Protein AF-A0A832TJI3-F1 (afdb_monomer_lite)

Foldseek 3Di:
DVVVVVQCPQQWAPKDKDFPDWDDDDQKIKTKIKIWTFGCCDHPNRGGPRFIDIKIKMKMFGHDPNDGPDIDMDIPVVRRCCSSPVDPDPPPDPPD

pLDDT: mean 90.34, std 12.17, range [42.09, 98.56]

Secondary structure (DSSP, 8-state):
-HHHHHHHHHHEEEEEEEEEEEEEETTEEEEEEEEEEEE-S-BTTBPP---EEEEEEEEEEEEETTEEEEEEEEE-HHHHHHHHTSSPPTT-----

Radius of gyration: 15.81 Å; chains: 1; bounding box: 36×29×44 Å

Structure (mmCIF, N/CA/C/O backbone):
data_AF-A0A832TJI3-F1
#
_entry.id   AF-A0A832TJI3-F1
#
loop_
_atom_site.group_PDB
_atom_site.id
_atom_site.type_symbol
_atom_site.label_atom_id
_atom_site.label_alt_id
_atom_site.label_comp_id
_atom_site.label_asym_id
_atom_site.label_entity_id
_atom_site.label_seq_id
_atom_site.pdbx_PDB_ins_code
_atom_site.Cartn_x
_atom_site.Cartn_y
_atom_site.Cartn_z
_atom_site.occupancy
_atom_site.B_iso_or_equiv
_atom_site.auth_seq_id
_atom_site.auth_comp_id
_atom_site.auth_asym_id
_atom_site.auth_atom_id
_atom_site.pdbx_PDB_model_num
ATOM 1 N N . MET A 1 1 ? -12.348 -5.349 -1.305 1.00 67.31 1 MET A N 1
ATOM 2 C CA . MET A 1 1 ? -11.136 -5.459 -0.457 1.00 67.31 1 MET A CA 1
ATOM 3 C C . MET A 1 1 ? -10.350 -6.749 -0.696 1.00 67.31 1 MET A C 1
ATOM 5 O O . MET A 1 1 ? -9.197 -6.651 -1.085 1.00 67.31 1 MET A O 1
ATOM 9 N N . LYS A 1 2 ? -10.936 -7.952 -0.541 1.00 73.50 2 LYS A N 1
ATOM 10 C CA . LYS A 1 2 ? -10.209 -9.222 -0.785 1.00 73.50 2 LYS A CA 1
ATOM 11 C C . LYS A 1 2 ? -9.569 -9.306 -2.177 1.00 73.50 2 LYS A C 1
ATOM 13 O O . LYS A 1 2 ? -8.404 -9.655 -2.276 1.00 73.50 2 LYS A O 1
ATOM 18 N N . GLU A 1 3 ? -10.300 -8.924 -3.221 1.00 75.06 3 GLU A N 1
ATOM 19 C CA . GLU A 1 3 ? -9.797 -8.944 -4.603 1.00 75.06 3 GLU A CA 1
ATOM 20 C C . GLU A 1 3 ? -8.616 -7.996 -4.827 1.00 75.06 3 GLU A C 1
ATOM 22 O O . GLU A 1 3 ? -7.652 -8.373 -5.483 1.00 75.06 3 GLU A O 1
ATOM 27 N N . VAL A 1 4 ? -8.646 -6.804 -4.222 1.00 74.75 4 VAL A N 1
ATOM 28 C CA . VAL A 1 4 ? -7.543 -5.830 -4.297 1.00 74.75 4 VAL A CA 1
ATOM 29 C C . VAL A 1 4 ? -6.284 -6.404 -3.648 1.00 74.75 4 VAL A C 1
ATOM 31 O O . VAL A 1 4 ? -5.215 -6.377 -4.248 1.00 74.75 4 VAL A O 1
ATOM 34 N N . ILE A 1 5 ? -6.417 -7.005 -2.461 1.00 79.12 5 ILE A N 1
ATOM 35 C CA . ILE A 1 5 ? -5.297 -7.646 -1.756 1.00 79.12 5 ILE A CA 1
ATOM 36 C C . ILE A 1 5 ? -4.739 -8.818 -2.571 1.00 79.12 5 ILE A C 1
ATOM 38 O O . ILE A 1 5 ? -3.523 -8.947 -2.704 1.00 79.12 5 ILE A O 1
ATOM 42 N N . THR A 1 6 ? -5.610 -9.668 -3.121 1.00 83.00 6 THR A N 1
ATOM 43 C CA . THR A 1 6 ? -5.198 -10.805 -3.954 1.00 83.00 6 THR A CA 1
ATOM 44 C C . THR A 1 6 ? -4.473 -10.335 -5.211 1.00 83.00 6 THR A C 1
ATOM 46 O O . THR A 1 6 ? -3.402 -10.854 -5.512 1.00 83.00 6 THR A O 1
ATOM 49 N N . SER A 1 7 ? -5.009 -9.327 -5.902 1.00 82.19 7 SER A N 1
ATOM 50 C CA . SER A 1 7 ? -4.405 -8.757 -7.109 1.00 82.19 7 SER A CA 1
ATOM 51 C C . SER A 1 7 ? -3.028 -8.157 -6.819 1.00 82.19 7 SER A C 1
ATOM 53 O O . SER A 1 7 ? -2.052 -8.520 -7.468 1.00 82.19 7 SER A O 1
ATOM 55 N N . CYS A 1 8 ? -2.899 -7.339 -5.767 1.00 83.56 8 CYS A N 1
ATOM 56 C CA . CYS A 1 8 ? -1.608 -6.766 -5.380 1.00 83.56 8 CYS A CA 1
ATOM 57 C C . CYS A 1 8 ? -0.572 -7.840 -5.015 1.00 83.56 8 CYS A C 1
ATOM 59 O O . CYS A 1 8 ? 0.584 -7.729 -5.412 1.00 83.56 8 CYS A O 1
ATOM 61 N N . ARG A 1 9 ? -0.965 -8.897 -4.292 1.00 85.06 9 ARG A N 1
ATOM 62 C CA . ARG A 1 9 ? -0.048 -9.995 -3.935 1.00 85.06 9 ARG A CA 1
ATOM 63 C C . ARG A 1 9 ? 0.387 -10.831 -5.134 1.00 85.06 9 ARG A C 1
ATOM 65 O O . ARG A 1 9 ? 1.499 -11.342 -5.126 1.00 85.06 9 ARG A O 1
ATOM 72 N N . ALA A 1 10 ? -0.480 -10.992 -6.130 1.00 89.12 10 ALA A N 1
ATOM 73 C CA . ALA A 1 10 ? -0.140 -11.693 -7.363 1.00 89.12 10 ALA A CA 1
ATOM 74 C C . ALA A 1 10 ? 0.766 -10.845 -8.271 1.00 89.12 10 ALA A C 1
ATOM 76 O O . ALA A 1 10 ? 1.660 -11.377 -8.921 1.00 89.12 10 ALA A O 1
ATOM 77 N N . ALA A 1 11 ? 0.549 -9.529 -8.296 1.00 90.81 11 ALA A N 1
ATOM 78 C CA . ALA A 1 11 ? 1.297 -8.598 -9.130 1.00 90.81 11 ALA A CA 1
ATOM 79 C C . ALA A 1 11 ? 2.706 -8.287 -8.601 1.00 90.81 11 ALA A C 1
ATOM 81 O O . ALA A 1 11 ? 3.640 -8.119 -9.393 1.00 90.81 11 ALA A O 1
ATOM 82 N N . PHE A 1 12 ? 2.868 -8.185 -7.278 1.00 93.62 12 PHE A N 1
ATOM 83 C CA . PHE A 1 12 ? 4.095 -7.695 -6.652 1.00 93.62 12 PHE A CA 1
ATOM 84 C C . PHE A 1 12 ? 4.758 -8.755 -5.766 1.00 93.62 12 PHE A C 1
ATOM 86 O O . PHE A 1 12 ? 4.291 -9.060 -4.668 1.00 93.62 12 PHE A O 1
ATOM 93 N N . GLU A 1 13 ? 5.896 -9.277 -6.224 1.00 94.75 13 GLU A N 1
ATOM 94 C CA . GLU A 1 13 ? 6.763 -10.144 -5.425 1.00 94.75 13 GLU A CA 1
ATOM 95 C C . GLU A 1 13 ? 7.540 -9.339 -4.380 1.00 94.75 13 GLU A C 1
ATOM 97 O O . GLU A 1 13 ? 7.803 -8.146 -4.552 1.00 94.75 13 GLU A O 1
ATOM 102 N N . HIS A 1 14 ? 7.928 -10.012 -3.294 1.00 92.81 14 HIS A N 1
ATOM 103 C CA . HIS A 1 14 ? 8.654 -9.412 -2.169 1.00 92.81 14 HIS A CA 1
ATOM 104 C C . HIS A 1 14 ? 7.973 -8.164 -1.589 1.00 92.81 14 HIS A C 1
ATOM 106 O O . HIS A 1 14 ? 8.650 -7.256 -1.112 1.00 92.81 14 HIS A O 1
ATOM 112 N N . LEU A 1 15 ? 6.633 -8.133 -1.618 1.00 92.00 15 LEU A N 1
ATOM 113 C CA . LEU A 1 15 ? 5.862 -7.016 -1.091 1.00 92.00 15 LEU A CA 1
ATOM 114 C C . LEU A 1 15 ? 6.089 -6.874 0.423 1.00 92.00 15 LEU A C 1
ATOM 116 O O . LEU A 1 15 ? 5.641 -7.711 1.210 1.00 92.00 15 LEU A O 1
ATOM 120 N N . ASN A 1 16 ? 6.771 -5.808 0.824 1.00 94.19 16 ASN A N 1
ATOM 121 C CA . ASN A 1 16 ? 6.994 -5.430 2.214 1.00 94.19 16 ASN A CA 1
ATOM 122 C C . ASN A 1 16 ? 6.292 -4.101 2.490 1.00 94.19 16 ASN A C 1
ATOM 124 O O . ASN A 1 16 ? 6.418 -3.172 1.696 1.00 94.19 16 ASN A O 1
ATOM 128 N N . VAL A 1 17 ? 5.546 -4.026 3.591 1.00 95.56 17 VAL A N 1
ATOM 129 C CA . VAL A 1 17 ? 4.811 -2.823 3.991 1.00 95.56 17 VAL A CA 1
ATOM 130 C C . VAL A 1 17 ? 5.352 -2.341 5.327 1.00 95.56 17 VAL A C 1
ATOM 132 O O . VAL A 1 17 ? 5.304 -3.069 6.319 1.00 95.56 17 VAL A O 1
ATOM 135 N N . THR A 1 18 ? 5.817 -1.100 5.346 1.00 97.94 18 THR A N 1
ATOM 136 C CA . THR A 1 18 ? 6.252 -0.382 6.540 1.00 97.94 18 THR A CA 1
ATOM 137 C C . THR A 1 18 ? 5.158 0.588 6.953 1.00 97.94 18 THR A C 1
ATOM 139 O O . THR A 1 18 ? 4.659 1.354 6.127 1.00 97.94 18 THR A O 1
ATOM 142 N N . ILE A 1 19 ? 4.787 0.572 8.234 1.00 98.19 19 ILE A N 1
ATOM 143 C CA . ILE A 1 19 ? 3.958 1.629 8.815 1.00 98.19 19 ILE A CA 1
ATOM 144 C C . ILE A 1 19 ? 4.882 2.772 9.218 1.00 98.19 19 ILE A C 1
ATOM 146 O O . ILE A 1 19 ? 5.730 2.614 10.090 1.00 98.19 19 ILE A O 1
ATOM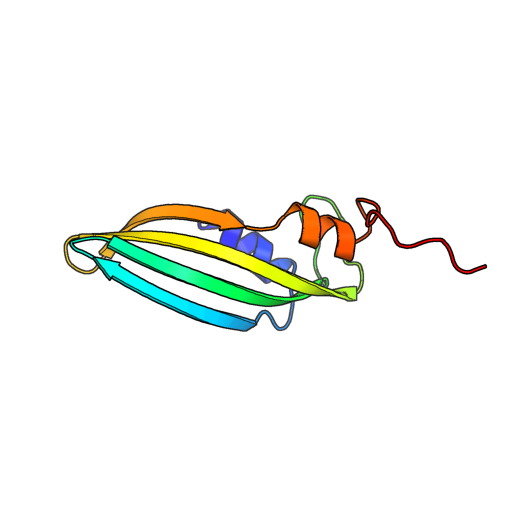 150 N N . GLU A 1 20 ? 4.713 3.906 8.554 1.00 98.44 20 GLU A N 1
ATOM 151 C CA . GLU A 1 20 ? 5.527 5.105 8.750 1.00 98.44 20 GLU A CA 1
ATOM 152 C C . GLU A 1 20 ? 5.013 5.962 9.904 1.00 98.44 20 GLU A C 1
ATOM 154 O O . GLU A 1 20 ? 5.778 6.676 10.546 1.00 98.44 20 GLU A O 1
ATOM 159 N N . ASP A 1 21 ? 3.698 5.947 10.120 1.00 98.50 21 ASP A N 1
ATOM 160 C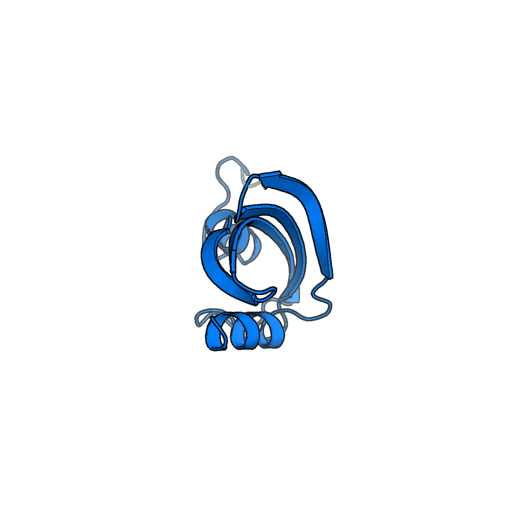 CA . ASP A 1 21 ? 3.034 6.677 11.191 1.00 98.50 21 ASP A CA 1
ATOM 161 C C . ASP A 1 21 ? 1.679 6.034 11.497 1.00 98.50 21 ASP A C 1
ATOM 163 O O . ASP A 1 21 ? 1.030 5.481 10.601 1.00 98.50 21 ASP A O 1
ATOM 167 N N . MET A 1 22 ? 1.250 6.103 12.755 1.00 98.44 22 MET A N 1
ATOM 168 C CA . MET A 1 22 ? -0.026 5.554 13.197 1.00 98.44 22 MET A CA 1
ATOM 169 C C . MET A 1 22 ? -0.632 6.400 14.313 1.00 98.44 22 MET A C 1
ATOM 171 O O . MET A 1 22 ? -0.000 6.654 15.336 1.00 98.44 22 MET A O 1
ATOM 175 N N . VAL A 1 23 ? -1.900 6.762 14.140 1.00 98.44 23 VAL A N 1
ATOM 176 C CA . VAL A 1 23 ? -2.675 7.526 15.122 1.00 98.44 23 VAL A CA 1
ATOM 177 C C . VAL A 1 23 ? -3.963 6.779 15.427 1.00 98.44 23 VAL A C 1
ATOM 179 O O . VAL A 1 23 ? -4.652 6.329 14.513 1.00 98.44 23 VAL A O 1
ATOM 182 N N . ALA A 1 24 ? -4.304 6.660 16.707 1.00 98.19 24 ALA A N 1
ATOM 183 C CA . ALA A 1 24 ? -5.564 6.081 17.154 1.00 98.19 24 ALA A CA 1
ATOM 184 C C . ALA A 1 24 ? -6.369 7.122 17.939 1.00 98.19 24 ALA A C 1
ATOM 186 O O . ALA A 1 24 ? -5.847 7.742 18.865 1.00 98.19 24 ALA A O 1
ATOM 187 N N . GLU A 1 25 ? -7.640 7.291 17.581 1.00 98.00 25 GLU A N 1
ATOM 188 C CA . GLU A 1 25 ? -8.566 8.195 18.262 1.00 98.00 25 GLU A CA 1
ATOM 189 C C . GLU A 1 25 ? -9.982 7.608 18.253 1.00 98.00 25 GLU A C 1
ATOM 191 O O . GLU A 1 25 ? -10.542 7.291 17.200 1.00 98.00 25 GLU A O 1
ATOM 196 N N . GLY A 1 26 ? -10.575 7.470 19.442 1.00 97.62 26 GLY A N 1
ATOM 197 C CA . GLY A 1 26 ? -11.904 6.883 19.598 1.00 97.62 26 GLY A CA 1
ATOM 198 C C . GLY A 1 26 ? -11.964 5.460 19.043 1.00 97.62 26 GLY A C 1
ATOM 199 O O . GLY A 1 26 ? -11.220 4.583 19.480 1.00 97.62 26 GLY A O 1
ATOM 200 N N . ASP A 1 27 ? -12.861 5.234 18.083 1.00 98.19 27 ASP A N 1
ATOM 201 C CA . ASP A 1 27 ? -13.024 3.953 17.397 1.00 98.19 27 ASP A CA 1
ATOM 202 C C . ASP A 1 27 ? -12.261 3.876 16.064 1.00 98.19 27 ASP A C 1
ATOM 204 O O . ASP A 1 27 ? -12.519 2.975 15.266 1.00 98.19 27 ASP A O 1
ATOM 208 N N . ARG A 1 28 ? -11.318 4.792 15.802 1.00 98.44 28 ARG A N 1
ATOM 209 C CA . ARG A 1 28 ? -10.564 4.852 14.544 1.00 98.44 28 ARG A CA 1
ATOM 210 C C . ARG A 1 28 ? -9.062 4.696 14.736 1.00 98.44 28 ARG A C 1
ATOM 212 O O . ARG A 1 28 ? -8.488 5.164 15.716 1.00 98.44 28 ARG A O 1
ATOM 219 N N . VAL A 1 29 ? -8.430 4.079 13.743 1.00 98.50 29 VAL A N 1
ATOM 220 C CA . VAL A 1 29 ? -6.974 3.978 13.604 1.00 98.50 29 VAL A CA 1
ATOM 221 C C . VAL A 1 29 ? -6.597 4.430 12.201 1.00 98.50 29 VAL A C 1
ATOM 223 O O . VAL A 1 29 ? -7.110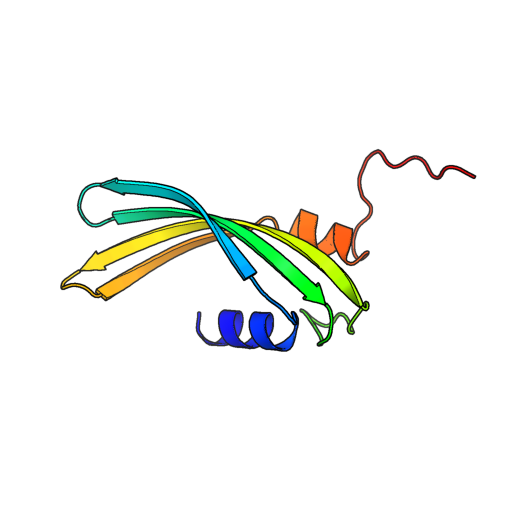 3.886 11.228 1.00 98.50 29 VAL A O 1
ATOM 226 N N . THR A 1 30 ? -5.696 5.397 12.089 1.00 98.50 30 THR A N 1
ATOM 227 C CA . THR A 1 30 ? -5.116 5.852 10.824 1.00 98.50 30 THR A CA 1
ATOM 228 C C . THR A 1 30 ? -3.684 5.355 10.737 1.00 98.50 30 THR A C 1
ATOM 230 O O . THR A 1 30 ? -2.922 5.533 11.684 1.00 98.50 30 THR A O 1
ATOM 233 N N . ALA A 1 31 ? -3.304 4.767 9.608 1.00 98.44 31 ALA A N 1
ATOM 234 C CA . ALA A 1 31 ? -1.945 4.324 9.335 1.00 98.44 31 ALA A CA 1
ATOM 235 C C . ALA A 1 31 ? -1.461 4.913 8.009 1.00 98.44 31 ALA A C 1
ATOM 237 O O . ALA A 1 31 ? -2.090 4.723 6.968 1.00 98.44 31 ALA A O 1
ATOM 238 N N . ARG A 1 32 ? -0.323 5.608 8.040 1.00 98.56 32 ARG A N 1
ATOM 239 C CA . ARG A 1 32 ? 0.419 5.991 6.836 1.00 98.56 32 ARG A CA 1
ATOM 240 C C . ARG A 1 32 ? 1.461 4.919 6.562 1.00 98.56 32 ARG A C 1
ATOM 242 O O . ARG A 1 32 ? 2.191 4.533 7.472 1.00 98.56 32 ARG A O 1
ATOM 249 N N . PHE A 1 33 ? 1.541 4.448 5.324 1.00 98.12 33 PHE A N 1
ATOM 250 C CA . PHE A 1 33 ? 2.402 3.326 4.970 1.00 98.12 33 PHE A CA 1
ATOM 251 C C . PHE A 1 33 ? 3.231 3.583 3.711 1.00 98.12 33 PHE A C 1
ATOM 253 O O . PHE A 1 33 ? 2.848 4.364 2.832 1.00 98.12 33 PHE A O 1
ATOM 260 N N . THR A 1 34 ? 4.335 2.845 3.619 1.00 98.12 34 THR A N 1
ATOM 261 C CA . THR A 1 34 ? 5.137 2.664 2.407 1.00 98.12 34 THR A CA 1
ATOM 262 C C . THR A 1 34 ? 5.211 1.176 2.091 1.00 98.12 34 THR A C 1
ATOM 264 O O . THR A 1 34 ? 5.514 0.366 2.961 1.00 98.12 34 THR A O 1
ATOM 267 N N . ALA A 1 35 ? 4.936 0.803 0.847 1.00 95.94 35 ALA A N 1
ATOM 268 C CA . ALA A 1 35 ? 5.026 -0.558 0.345 1.00 95.94 35 ALA A CA 1
ATOM 269 C C . ALA A 1 35 ? 6.097 -0.657 -0.746 1.00 95.94 35 ALA A C 1
ATOM 271 O O . ALA A 1 35 ? 6.073 0.111 -1.710 1.00 95.94 35 ALA A O 1
ATOM 272 N N . HIS A 1 36 ? 6.998 -1.627 -0.622 1.00 96.50 36 HIS A N 1
ATOM 273 C CA . HIS A 1 36 ? 8.030 -1.935 -1.611 1.00 96.50 36 HIS A CA 1
ATOM 274 C C . HIS A 1 36 ? 7.803 -3.314 -2.210 1.00 96.50 36 HIS A C 1
ATOM 276 O O . HIS A 1 36 ? 7.447 -4.235 -1.484 1.00 96.50 36 HIS A O 1
ATOM 282 N N . GLY A 1 37 ? 8.049 -3.477 -3.508 1.00 95.69 37 GLY A N 1
ATOM 283 C CA . GLY A 1 37 ? 7.943 -4.778 -4.172 1.00 95.69 37 GLY A CA 1
ATOM 284 C C . GLY A 1 37 ? 8.560 -4.790 -5.566 1.00 95.69 37 GLY A C 1
ATOM 285 O O . GLY A 1 37 ? 9.141 -3.800 -6.014 1.00 95.69 37 GLY A O 1
ATOM 286 N N . ILE A 1 38 ? 8.420 -5.916 -6.265 1.00 96.38 38 ILE A N 1
ATOM 287 C CA . ILE A 1 38 ? 8.861 -6.091 -7.654 1.00 96.38 38 ILE A CA 1
ATOM 288 C C . ILE A 1 38 ? 7.663 -6.497 -8.510 1.00 96.38 38 ILE A C 1
ATOM 290 O O . ILE A 1 38 ? 7.007 -7.493 -8.220 1.00 96.38 38 ILE A O 1
ATOM 294 N N . HIS A 1 39 ? 7.386 -5.753 -9.581 1.00 96.38 39 HIS A N 1
ATOM 295 C CA . HIS A 1 39 ? 6.274 -6.040 -10.489 1.00 96.38 39 HIS A CA 1
ATOM 296 C C . HIS A 1 39 ? 6.576 -7.272 -11.359 1.00 96.38 39 HIS A C 1
ATOM 298 O O . HIS A 1 39 ? 7.299 -7.182 -12.356 1.00 96.38 39 HIS A O 1
ATOM 304 N N . LYS A 1 40 ? 6.058 -8.430 -10.941 1.00 96.25 40 LYS A N 1
ATOM 305 C CA . LYS A 1 40 ? 6.357 -9.761 -11.499 1.00 96.25 40 LYS A CA 1
ATOM 306 C C . LYS A 1 40 ? 5.131 -10.514 -12.009 1.00 96.25 40 LYS A C 1
ATOM 308 O O . LYS A 1 40 ? 5.303 -11.444 -12.789 1.00 96.25 40 LYS A O 1
ATOM 313 N N . GLY A 1 41 ? 3.932 -10.091 -11.623 1.00 92.44 41 GLY A N 1
ATOM 314 C CA . GLY A 1 41 ? 2.671 -10.540 -12.208 1.00 92.44 41 GLY A CA 1
ATOM 315 C C . GLY A 1 41 ? 1.941 -9.391 -12.891 1.00 92.44 41 GLY A C 1
ATOM 316 O O . GLY A 1 41 ? 2.351 -8.240 -12.771 1.00 92.44 41 GLY A O 1
ATOM 317 N N . ASP A 1 42 ? 0.856 -9.706 -13.589 1.00 91.69 42 ASP A N 1
ATOM 318 C CA . ASP A 1 42 ? 0.051 -8.700 -14.275 1.00 91.69 42 ASP A CA 1
ATOM 319 C C . ASP A 1 42 ? -0.668 -7.790 -13.272 1.00 91.69 42 ASP A C 1
ATOM 321 O O . ASP A 1 42 ? -1.295 -8.255 -12.316 1.00 91.69 42 ASP A O 1
ATOM 325 N N . PHE A 1 43 ? -0.631 -6.483 -13.520 1.00 87.75 43 PHE A N 1
ATOM 326 C CA . PHE A 1 43 ? -1.274 -5.485 -12.673 1.00 87.75 43 PHE A CA 1
ATOM 327 C C . PHE A 1 43 ? -2.135 -4.536 -13.499 1.00 87.75 43 PHE A C 1
ATOM 329 O O . PHE A 1 43 ? -1.633 -3.791 -14.336 1.00 87.75 43 PHE A O 1
ATOM 336 N N . MET A 1 44 ? -3.451 -4.545 -13.262 1.00 83.69 44 MET A N 1
ATOM 337 C CA . MET A 1 44 ? -4.424 -3.693 -13.970 1.00 83.69 44 MET A CA 1
ATOM 338 C C . MET A 1 44 ? -4.297 -3.745 -15.507 1.00 83.69 44 MET A C 1
ATOM 340 O O . MET A 1 44 ? -4.399 -2.727 -16.187 1.00 83.69 44 MET A O 1
ATOM 344 N N . GLY A 1 45 ? -4.055 -4.938 -16.056 1.00 85.06 45 GLY A N 1
ATOM 345 C CA . GLY A 1 45 ? -3.884 -5.149 -17.497 1.00 85.06 45 GLY A CA 1
ATOM 346 C C . GLY A 1 45 ? -2.490 -4.811 -18.036 1.00 85.06 45 GLY A C 1
ATOM 347 O O . GLY A 1 45 ? -2.257 -4.980 -19.230 1.00 85.06 45 GLY A O 1
ATOM 348 N N . LEU A 1 46 ? -1.558 -4.368 -17.185 1.00 88.00 46 LEU A N 1
ATOM 349 C CA . LEU A 1 46 ? -0.153 -4.211 -17.541 1.00 88.00 46 LEU A CA 1
ATOM 350 C C . LEU A 1 46 ? 0.606 -5.519 -17.264 1.00 88.00 46 LEU A C 1
ATOM 352 O O . LEU A 1 46 ? 0.603 -5.967 -16.115 1.00 88.00 46 LEU A O 1
ATOM 356 N N . PRO A 1 47 ? 1.303 -6.094 -18.261 1.00 91.81 47 PRO A N 1
ATOM 357 C CA . PRO A 1 47 ? 2.193 -7.224 -18.037 1.00 91.81 47 PRO A CA 1
ATOM 358 C C . PRO A 1 47 ? 3.335 -6.885 -17.080 1.00 91.81 47 PRO A C 1
ATOM 360 O O . PRO A 1 47 ? 3.779 -5.734 -17.000 1.00 91.81 47 PRO A O 1
ATOM 363 N N . ALA A 1 48 ? 3.862 -7.903 -16.403 1.00 94.56 48 ALA A N 1
ATOM 364 C CA . ALA A 1 48 ? 5.013 -7.776 -15.516 1.00 94.56 48 ALA A CA 1
ATOM 365 C C . ALA A 1 48 ? 6.173 -6.990 -16.163 1.00 94.56 48 ALA A C 1
ATOM 367 O O . ALA A 1 48 ? 6.696 -7.358 -17.215 1.00 94.56 48 ALA A O 1
ATOM 368 N N . THR A 1 49 ? 6.614 -5.915 -15.507 1.00 95.00 49 THR A N 1
ATOM 369 C CA . THR A 1 49 ? 7.694 -5.045 -16.015 1.00 95.00 49 THR A CA 1
ATOM 370 C C . THR A 1 49 ? 9.058 -5.374 -15.415 1.00 95.00 49 THR A C 1
ATOM 372 O O . THR A 1 49 ? 10.072 -4.853 -15.872 1.00 95.00 49 THR A O 1
ATOM 375 N N . GLY A 1 50 ? 9.100 -6.184 -14.352 1.00 94.75 50 GLY A N 1
ATOM 376 C CA . GLY A 1 50 ? 10.313 -6.503 -13.599 1.00 94.75 50 GLY A CA 1
ATOM 377 C C . GLY A 1 50 ? 10.872 -5.343 -12.769 1.00 94.75 50 GLY A C 1
ATOM 378 O O . GLY A 1 50 ? 11.914 -5.504 -12.137 1.00 94.75 50 GLY A O 1
ATOM 379 N N . LYS A 1 51 ? 10.207 -4.182 -12.754 1.00 95.19 51 LYS A N 1
ATOM 380 C CA . LYS A 1 51 ? 10.666 -2.992 -12.032 1.00 95.19 51 LYS A CA 1
A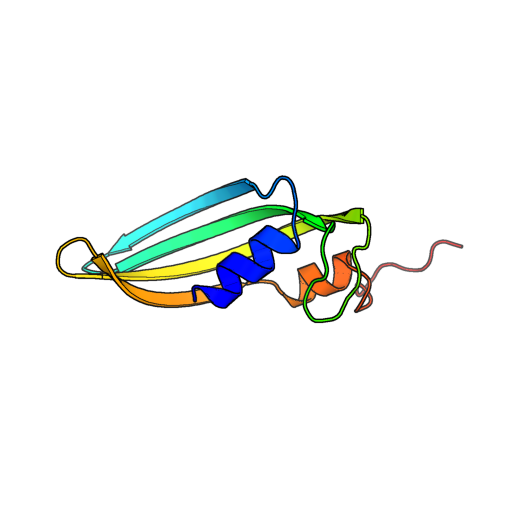TOM 381 C C . LYS A 1 51 ? 10.385 -3.103 -10.537 1.00 95.19 51 LYS A C 1
ATOM 383 O O . LYS A 1 51 ? 9.357 -3.646 -10.126 1.00 95.19 51 LYS A O 1
ATOM 388 N N . GLN A 1 52 ? 11.280 -2.525 -9.741 1.00 95.75 52 GLN A N 1
ATOM 389 C CA . GLN A 1 52 ? 10.995 -2.230 -8.342 1.00 95.75 52 GLN A CA 1
ATOM 390 C C . GLN A 1 52 ? 9.967 -1.105 -8.251 1.00 95.75 52 GLN A C 1
ATOM 392 O O . GLN A 1 52 ? 9.989 -0.170 -9.056 1.00 95.75 52 GLN A O 1
ATOM 397 N N . ILE A 1 53 ? 9.079 -1.210 -7.270 1.00 95.31 53 ILE A N 1
ATOM 398 C CA . ILE A 1 53 ? 8.058 -0.207 -6.991 1.00 95.31 53 ILE A CA 1
ATOM 399 C C . ILE A 1 53 ? 8.139 0.238 -5.538 1.00 95.31 53 ILE A C 1
ATOM 401 O O . ILE A 1 53 ? 8.459 -0.549 -4.647 1.00 95.31 53 ILE A O 1
ATOM 405 N N . THR A 1 54 ? 7.781 1.498 -5.328 1.00 96.50 54 THR A N 1
ATOM 406 C CA . THR A 1 54 ? 7.477 2.090 -4.030 1.00 96.50 54 THR A CA 1
ATOM 407 C C . THR A 1 54 ? 6.094 2.725 -4.117 1.00 96.50 54 THR A C 1
ATOM 409 O O . THR A 1 54 ? 5.873 3.639 -4.914 1.00 96.50 54 THR A O 1
ATOM 412 N N . MET A 1 55 ? 5.154 2.247 -3.309 1.00 95.12 55 MET A N 1
ATOM 413 C CA . MET A 1 55 ? 3.798 2.781 -3.211 1.00 95.12 55 MET A CA 1
ATOM 414 C C . MET A 1 55 ? 3.584 3.353 -1.816 1.00 95.12 55 MET A C 1
ATOM 416 O O . MET A 1 55 ? 3.843 2.681 -0.826 1.00 95.12 55 MET A O 1
ATOM 420 N N . THR A 1 56 ? 3.090 4.580 -1.730 1.00 97.38 56 THR A N 1
ATOM 421 C CA . THR A 1 56 ? 2.720 5.207 -0.458 1.00 97.38 56 THR A CA 1
ATOM 422 C C . THR A 1 56 ? 1.210 5.325 -0.355 1.00 97.38 56 THR A C 1
ATOM 424 O O . THR A 1 56 ? 0.518 5.431 -1.372 1.00 97.38 56 THR A O 1
ATOM 427 N N . GLY A 1 57 ? 0.690 5.323 0.866 1.00 97.19 57 GLY A N 1
ATOM 428 C CA . GLY A 1 57 ? -0.734 5.513 1.096 1.00 97.19 57 GLY A CA 1
ATOM 429 C C . GLY A 1 57 ? -1.075 5.788 2.551 1.00 97.19 57 GLY A C 1
ATOM 430 O O . GLY A 1 57 ? -0.212 5.777 3.433 1.00 97.19 57 GLY A O 1
ATOM 431 N N . ILE A 1 58 ? -2.353 6.066 2.777 1.00 98.31 58 ILE A N 1
ATOM 432 C CA . ILE A 1 58 ? -2.955 6.228 4.097 1.00 98.31 58 ILE A CA 1
ATOM 433 C C . ILE A 1 58 ? -4.220 5.381 4.131 1.00 98.31 58 ILE A C 1
ATOM 435 O O . ILE A 1 58 ? -5.036 5.445 3.212 1.00 98.31 58 ILE A O 1
ATOM 439 N N . GLU A 1 59 ? -4.392 4.618 5.202 1.00 97.50 59 GLU A N 1
ATOM 440 C CA . GLU A 1 59 ? -5.616 3.878 5.495 1.00 97.50 59 GLU A CA 1
ATOM 441 C C . GLU A 1 59 ? -6.183 4.335 6.838 1.00 97.50 59 GLU A C 1
ATOM 443 O O . GLU A 1 59 ? -5.446 4.598 7.787 1.00 97.50 59 GLU A O 1
ATOM 448 N N . ILE A 1 60 ? -7.506 4.431 6.912 1.00 98.31 60 ILE A N 1
ATOM 449 C CA . ILE A 1 60 ? -8.278 4.720 8.114 1.00 98.31 60 ILE A CA 1
ATOM 450 C C . ILE A 1 60 ? -9.203 3.533 8.344 1.00 98.31 60 ILE A C 1
ATOM 452 O O . ILE A 1 60 ? -10.045 3.209 7.506 1.00 98.31 60 ILE A O 1
ATOM 456 N N . PHE A 1 61 ? -9.075 2.910 9.505 1.00 98.25 61 PHE A N 1
ATOM 457 C CA . PHE A 1 61 ? -9.898 1.795 9.945 1.00 98.25 61 PHE A CA 1
ATOM 458 C C . PHE A 1 61 ? -10.856 2.274 11.025 1.00 98.25 61 PHE A C 1
ATOM 460 O O . PHE A 1 61 ? -10.425 2.942 11.964 1.00 98.25 61 PHE A O 1
ATOM 467 N N . ARG A 1 62 ? -12.130 1.879 10.951 1.00 98.31 62 ARG A N 1
ATOM 468 C CA . ARG A 1 62 ? -13.026 1.936 12.114 1.00 98.31 62 ARG A CA 1
ATOM 469 C C . ARG A 1 62 ? -13.107 0.569 12.769 1.00 98.31 62 ARG A C 1
ATOM 471 O O . ARG A 1 62 ? -13.364 -0.426 12.090 1.00 98.31 62 ARG A O 1
ATOM 478 N N . ILE A 1 63 ? -12.915 0.524 14.080 1.00 98.38 63 ILE A N 1
ATOM 479 C CA . ILE A 1 63 ? -12.858 -0.688 14.887 1.00 98.38 63 ILE A CA 1
ATOM 480 C C . ILE A 1 63 ? -14.094 -0.772 15.781 1.00 98.38 63 ILE A C 1
ATOM 482 O O . ILE A 1 63 ? -14.382 0.133 16.553 1.00 98.38 63 ILE A O 1
ATOM 486 N N . LYS A 1 64 ? -14.806 -1.897 15.735 1.00 98.12 64 LYS A N 1
ATOM 487 C CA . LYS A 1 64 ? -15.889 -2.213 16.672 1.00 98.12 64 LYS A CA 1
ATOM 488 C C . LYS A 1 64 ? -15.745 -3.657 17.129 1.00 98.12 64 LYS A C 1
ATOM 490 O O . LYS A 1 64 ? -15.548 -4.543 16.303 1.00 98.12 64 LYS A O 1
ATOM 495 N N . GLU A 1 65 ? -15.815 -3.886 18.442 1.00 97.19 65 GLU A N 1
ATOM 496 C CA . GLU A 1 65 ? -15.698 -5.229 19.045 1.00 97.19 65 GLU A CA 1
ATOM 497 C C . GLU A 1 65 ? -14.422 -5.972 18.595 1.00 97.19 65 GLU A C 1
ATOM 499 O O . GLU A 1 65 ? -14.440 -7.157 18.264 1.00 97.19 65 GLU A O 1
ATOM 504 N N . GLY A 1 66 ? -13.300 -5.243 18.528 1.00 95.38 66 GLY A N 1
ATOM 505 C CA . GLY A 1 66 ? -12.001 -5.784 18.112 1.00 95.38 66 GLY A CA 1
ATOM 506 C C . GLY A 1 66 ? -11.885 -6.122 16.620 1.00 95.38 66 GLY A C 1
ATOM 507 O O . GLY A 1 66 ? -10.906 -6.746 16.220 1.00 95.38 66 GLY A O 1
ATOM 508 N N . LYS A 1 67 ? -12.858 -5.731 15.786 1.00 96.69 67 LYS A N 1
ATOM 509 C CA . LYS A 1 67 ? -12.868 -5.990 14.339 1.00 96.69 67 LYS A CA 1
ATOM 510 C C . LYS A 1 67 ? -12.895 -4.695 13.543 1.00 96.69 67 LYS A C 1
ATOM 512 O O . LYS A 1 67 ? -13.564 -3.742 13.930 1.00 96.69 67 LYS A O 1
ATOM 517 N N . ILE A 1 68 ? -12.230 -4.696 12.391 1.00 97.12 68 ILE A N 1
ATOM 518 C CA . ILE A 1 68 ? -12.367 -3.633 11.391 1.00 97.12 68 ILE A CA 1
ATOM 519 C C . ILE A 1 68 ? -13.771 -3.740 10.785 1.00 97.12 68 ILE A C 1
ATOM 521 O O . ILE A 1 68 ? -14.102 -4.754 10.169 1.00 97.12 68 ILE A O 1
ATOM 525 N N . VAL A 1 69 ? -14.595 -2.712 10.983 1.00 97.69 69 VAL A N 1
ATOM 526 C CA . VAL A 1 69 ? -15.961 -2.628 10.440 1.00 97.69 69 VAL A CA 1
ATOM 527 C C . VAL A 1 69 ? -16.068 -1.694 9.241 1.00 97.69 69 VAL A C 1
ATOM 529 O O . VAL A 1 69 ? -16.962 -1.880 8.422 1.00 97.69 69 VAL A O 1
ATOM 532 N N . GLU A 1 70 ? -15.149 -0.739 9.103 1.00 97.31 70 GLU A N 1
ATOM 533 C CA . GLU A 1 70 ? -15.021 0.122 7.924 1.00 97.31 70 GLU A CA 1
ATOM 534 C C . GLU A 1 70 ? -13.548 0.390 7.618 1.00 97.31 70 GLU A C 1
ATOM 536 O O . GLU A 1 70 ? -12.701 0.355 8.515 1.00 97.31 70 GLU A O 1
ATOM 541 N N . LEU A 1 71 ? -13.263 0.649 6.344 1.00 95.81 71 LEU A N 1
ATOM 542 C CA . LEU A 1 71 ? -11.940 0.988 5.842 1.00 95.81 71 LEU A CA 1
ATOM 543 C C . LEU A 1 71 ? -12.092 2.043 4.748 1.00 95.81 71 LEU A C 1
ATOM 545 O O . LEU A 1 71 ? -12.810 1.821 3.771 1.00 95.81 71 LEU A O 1
ATOM 549 N N . TRP A 1 72 ? -11.386 3.156 4.908 1.00 96.69 72 TRP A N 1
ATOM 550 C CA . TRP A 1 72 ? -11.188 4.177 3.881 1.00 96.69 72 TRP A CA 1
ATOM 551 C C . TRP A 1 72 ? -9.698 4.297 3.616 1.00 96.69 72 TRP A C 1
ATOM 553 O O . TRP A 1 72 ? -8.910 4.239 4.555 1.00 96.69 72 TRP A O 1
ATOM 563 N N . GLY A 1 73 ? -9.290 4.444 2.364 1.00 94.75 73 GLY A N 1
ATOM 564 C CA . GLY A 1 73 ? -7.872 4.515 2.057 1.00 94.75 73 GLY A CA 1
ATOM 565 C C . GLY A 1 73 ? -7.603 5.188 0.731 1.00 94.75 73 GLY A C 1
ATOM 566 O O . GLY A 1 73 ? -8.412 5.107 -0.190 1.00 94.75 73 GLY A O 1
ATOM 567 N N . GLU A 1 74 ? -6.447 5.829 0.667 1.00 95.25 74 GLU A N 1
ATOM 568 C CA . GLU A 1 74 ? -5.921 6.487 -0.519 1.00 95.25 74 GLU A CA 1
ATOM 569 C C . GLU A 1 74 ? -4.477 6.036 -0.724 1.00 95.25 74 GLU A C 1
ATOM 571 O O . GLU A 1 74 ? -3.680 5.992 0.216 1.00 95.25 74 GLU A O 1
ATOM 576 N N . ALA A 1 75 ? -4.128 5.711 -1.964 1.00 93.94 75 ALA A N 1
ATOM 577 C CA . ALA A 1 75 ? -2.781 5.307 -2.345 1.00 93.94 75 ALA A CA 1
ATOM 578 C C . ALA A 1 75 ? -2.289 6.160 -3.515 1.00 93.94 75 ALA A C 1
ATOM 580 O O . ALA A 1 75 ? -3.067 6.554 -4.386 1.00 93.94 75 ALA A O 1
ATOM 581 N N . ASN A 1 76 ? -0.979 6.409 -3.574 1.00 94.75 76 ASN A N 1
ATOM 582 C CA . ASN A 1 76 ? -0.343 7.135 -4.671 1.00 94.75 76 ASN A CA 1
ATOM 583 C C . ASN A 1 76 ? -0.247 6.264 -5.937 1.00 94.75 76 ASN A C 1
ATOM 585 O O . ASN A 1 76 ? 0.831 5.840 -6.365 1.00 94.75 76 ASN A O 1
ATOM 589 N N . LEU A 1 77 ? -1.401 5.986 -6.541 1.00 91.12 77 LEU A N 1
ATOM 590 C CA . LEU A 1 77 ? -1.512 5.134 -7.716 1.00 91.12 77 LEU A CA 1
ATOM 591 C C . LEU A 1 77 ? -0.876 5.777 -8.951 1.00 91.12 77 LEU A C 1
ATOM 593 O O . LEU A 1 77 ? -0.260 5.076 -9.749 1.00 91.12 77 LEU A O 1
ATOM 597 N N . LEU A 1 78 ? -0.956 7.104 -9.085 1.00 92.38 78 LEU A N 1
ATOM 598 C CA . LEU A 1 78 ? -0.290 7.820 -10.173 1.00 92.38 78 LEU A CA 1
ATOM 599 C C . LEU A 1 78 ? 1.231 7.623 -10.112 1.00 92.38 78 LEU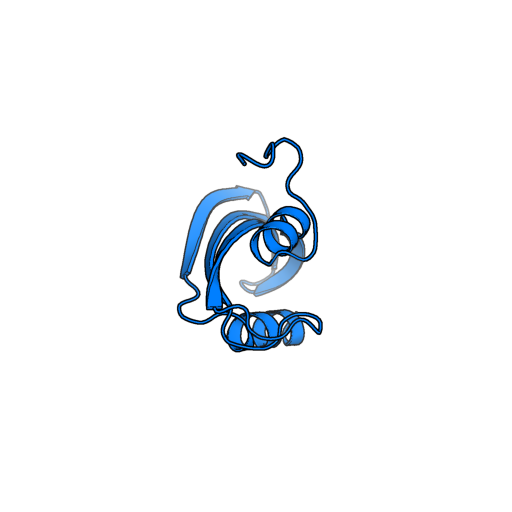 A C 1
ATOM 601 O O . LEU A 1 78 ? 1.841 7.262 -11.118 1.00 92.38 78 LEU A O 1
ATOM 605 N N . GLY A 1 79 ? 1.834 7.786 -8.931 1.00 93.25 79 GLY A N 1
ATOM 606 C CA . GLY A 1 79 ? 3.261 7.542 -8.729 1.00 93.25 79 GLY A CA 1
ATOM 607 C C . GLY A 1 79 ? 3.660 6.096 -9.029 1.00 93.25 79 GLY A C 1
ATOM 608 O O . GLY A 1 79 ? 4.722 5.854 -9.604 1.00 93.25 79 GLY A O 1
ATOM 609 N N . LEU A 1 80 ? 2.803 5.124 -8.702 1.00 93.56 80 LEU A N 1
ATOM 610 C CA . LEU A 1 80 ? 3.013 3.724 -9.080 1.00 93.56 80 LEU A CA 1
ATOM 611 C C . LEU A 1 80 ? 2.963 3.538 -10.605 1.00 93.56 80 LEU A C 1
ATOM 613 O O . LEU A 1 80 ? 3.881 2.968 -11.190 1.00 93.56 80 LEU A O 1
ATOM 617 N N . MET A 1 81 ? 1.933 4.060 -11.272 1.00 92.06 81 MET A N 1
ATOM 618 C CA . MET A 1 81 ? 1.784 3.971 -12.729 1.00 92.06 81 MET A CA 1
ATOM 619 C C . MET A 1 81 ? 2.953 4.629 -13.478 1.00 92.06 81 MET A C 1
ATOM 621 O O . MET A 1 81 ? 3.389 4.121 -14.513 1.00 92.06 81 MET A O 1
ATOM 625 N N . GLN A 1 82 ? 3.507 5.719 -12.945 1.00 93.31 82 GLN A N 1
ATOM 626 C CA . GLN A 1 82 ? 4.710 6.362 -13.476 1.00 93.31 82 GLN A CA 1
ATOM 627 C C . GLN A 1 82 ? 5.955 5.479 -13.349 1.00 93.31 82 GLN A C 1
ATOM 629 O O . GLN A 1 82 ? 6.704 5.329 -14.313 1.00 93.31 82 GLN A O 1
ATOM 634 N N . GLN A 1 83 ? 6.162 4.835 -12.196 1.00 93.88 83 GLN A N 1
ATOM 635 C CA . GLN A 1 83 ? 7.259 3.875 -12.012 1.00 93.88 83 GLN A CA 1
ATOM 636 C C . GLN A 1 83 ? 7.136 2.699 -12.989 1.00 93.88 83 GLN A C 1
ATOM 638 O O . GLN A 1 83 ? 8.120 2.267 -13.598 1.00 93.88 83 GLN A O 1
ATOM 643 N N . LEU A 1 84 ? 5.910 2.226 -13.213 1.00 92.44 84 LEU A N 1
ATOM 644 C CA . LEU A 1 84 ? 5.617 1.161 -14.166 1.00 92.44 84 LEU A CA 1
ATOM 645 C C . LEU A 1 84 ? 5.819 1.595 -15.627 1.00 92.44 84 LEU A C 1
ATOM 647 O O . LEU A 1 84 ? 6.165 0.757 -16.460 1.00 92.44 84 LEU A O 1
ATOM 651 N N . GLY A 1 85 ? 5.781 2.897 -15.918 1.00 89.81 85 GLY A N 1
ATOM 652 C CA . GLY A 1 85 ? 5.997 3.466 -17.253 1.00 89.81 85 GLY A CA 1
ATOM 653 C C . GLY A 1 85 ? 4.713 3.665 -18.058 1.00 89.81 85 GLY A C 1
ATOM 654 O O . GLY A 1 85 ? 4.790 3.843 -19.267 1.00 89.81 85 GLY A O 1
ATOM 655 N N . ILE A 1 86 ? 3.548 3.632 -17.403 1.00 89.50 86 ILE A N 1
ATOM 656 C CA . ILE A 1 86 ? 2.251 3.928 -18.032 1.00 89.50 86 ILE A CA 1
ATOM 657 C C . ILE A 1 86 ? 2.126 5.434 -18.287 1.00 89.50 86 ILE A C 1
ATOM 659 O O . ILE A 1 86 ? 1.657 5.855 -19.340 1.00 89.50 86 ILE A O 1
ATOM 663 N N . PHE A 1 87 ? 2.564 6.244 -17.319 1.00 88.19 87 PHE A N 1
ATOM 664 C CA . PHE A 1 87 ? 2.547 7.700 -17.407 1.00 88.19 87 PHE A CA 1
ATOM 665 C C . PHE A 1 87 ? 3.963 8.276 -17.322 1.00 88.19 87 PHE A C 1
ATOM 667 O O . PHE A 1 87 ? 4.806 7.733 -16.604 1.00 88.19 87 PHE A O 1
ATOM 674 N N . PRO A 1 88 ? 4.239 9.396 -18.008 1.00 86.62 88 PRO A N 1
ATOM 675 C CA . PRO A 1 88 ? 5.504 10.097 -17.857 1.00 86.62 88 PRO A CA 1
ATOM 676 C C . PRO A 1 88 ? 5.625 10.706 -16.454 1.00 86.62 88 PRO A C 1
ATOM 678 O O . PRO A 1 88 ? 4.634 11.110 -15.838 1.00 86.62 88 PRO A O 1
ATOM 681 N N . VAL A 1 89 ? 6.861 10.812 -15.964 1.00 81.69 89 VAL A N 1
ATOM 682 C CA . VAL A 1 89 ? 7.190 11.602 -14.771 1.00 81.69 89 VAL A CA 1
ATOM 683 C C . VAL A 1 89 ? 7.419 13.049 -15.220 1.00 81.69 89 VAL A C 1
ATOM 685 O O . VAL A 1 89 ? 8.347 13.286 -15.999 1.00 81.69 89 VAL A O 1
ATOM 688 N N . PRO A 1 90 ? 6.618 14.028 -14.763 1.00 76.69 90 PRO A N 1
ATOM 689 C CA . PRO A 1 90 ? 6.865 15.430 -15.068 1.00 76.69 90 PRO A CA 1
ATOM 690 C C . PRO A 1 90 ? 8.266 15.840 -14.597 1.00 76.69 90 PRO A C 1
ATOM 692 O O . PRO A 1 90 ? 8.631 15.595 -13.450 1.00 76.69 90 PRO A O 1
ATOM 695 N N . GLY A 1 91 ? 9.053 16.461 -15.477 1.00 68.69 91 GLY A N 1
ATOM 696 C CA . GLY A 1 91 ? 10.347 17.050 -15.116 1.00 68.69 91 GLY A CA 1
ATOM 697 C C . GLY A 1 91 ? 11.582 16.156 -15.263 1.00 68.69 91 GLY A C 1
ATOM 698 O O . GLY A 1 91 ? 12.683 16.659 -15.060 1.00 68.69 91 GLY A O 1
ATOM 699 N N . LYS A 1 92 ? 11.465 14.887 -15.683 1.00 54.62 92 LYS A N 1
ATOM 700 C CA . LYS A 1 92 ? 12.627 14.178 -16.248 1.00 54.62 92 LYS A CA 1
ATOM 701 C C . LYS A 1 92 ? 12.824 14.659 -17.683 1.00 54.62 92 LYS A C 1
ATOM 703 O O . LYS A 1 92 ? 12.170 14.163 -18.595 1.00 54.62 92 LYS A O 1
ATOM 708 N N . GLN A 1 93 ? 13.662 15.680 -17.863 1.00 45.62 93 GLN A N 1
ATOM 709 C CA . GLN A 1 93 ? 14.210 15.971 -19.184 1.00 45.62 93 GLN A CA 1
ATOM 710 C C . GLN A 1 93 ? 14.951 14.721 -19.662 1.00 45.62 93 GLN A C 1
ATOM 712 O O . GLN A 1 93 ? 15.701 14.108 -18.905 1.00 45.62 93 GLN A O 1
ATOM 717 N N . ASP A 1 94 ? 14.648 14.324 -20.892 1.00 53.34 94 ASP A N 1
ATOM 718 C CA . ASP A 1 94 ? 15.316 13.257 -21.626 1.00 53.34 94 ASP A CA 1
ATOM 719 C C . ASP A 1 94 ? 16.782 13.692 -21.792 1.00 53.34 94 ASP A C 1
ATOM 721 O O . ASP A 1 94 ? 17.100 14.506 -22.661 1.00 53.34 94 ASP A O 1
ATOM 725 N N . GLU A 1 95 ? 17.663 13.251 -20.894 1.00 42.09 95 GLU A N 1
ATOM 726 C CA . GLU A 1 95 ? 19.107 13.406 -21.073 1.00 42.09 95 GLU A CA 1
ATOM 727 C C . GLU A 1 95 ? 19.509 12.508 -22.252 1.00 42.09 95 GLU A C 1
ATOM 729 O O . GLU A 1 95 ? 19.706 11.301 -22.101 1.00 42.09 95 GLU A O 1
ATOM 734 N N . ARG A 1 96 ? 19.527 13.104 -23.450 1.00 42.78 96 ARG A N 1
ATOM 735 C CA . ARG A 1 96 ? 20.201 12.574 -24.639 1.00 42.78 96 ARG A CA 1
ATOM 736 C C . ARG A 1 96 ? 21.654 13.011 -24.661 1.00 42.78 96 ARG A C 1
ATOM 738 O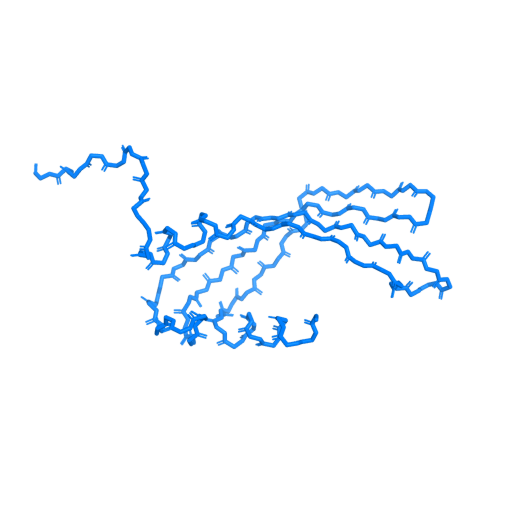 O . ARG A 1 96 ? 21.908 14.188 -24.318 1.00 42.78 96 ARG A O 1
#

Sequence (96 aa):
MKEVITSCRAAFEHLNVTIEDMVAEGDRVTARFTAHGIHKGDFMGLPATGKQITMTGIEIFRIKEGKIVELWGEANLLGLMQQLGIFPVPGKQDER